Protein AF-A0A7X2NUL9-F1 (afdb_monomer_lite)

pLDDT: mean 83.43, std 12.47, range [43.94, 97.19]

Foldseek 3Di:
DDDPPPPDDDPVNVVVVVVVVVVVCVVCVVVVVVVVQLVLLVLLLVLVLVQVVVQVVCLVPPPCVQDDQFWRFDADPVRHTQKIWGAPGSPDPHTFKIKGWFRKHQHQDPPCSVVPVVPRPCSVQEPDDAPGPPDNGDTFIWIWMFGADSVGDTNHIYIYTDD

InterPro domains:
  IPR012902 Prokaryotic N-terminal methylation site [PF07963] (6-28)
  IPR012902 Prokaryotic N-terminal methylation site [TIGR02532] (7-27)
  IPR037682 TonB, C-terminal [PS52015] (114-163)
  IPR045584 Pilin-like [SSF54523] (9-110)

Organism: NCBI:txid2606630

Sequence (163 aa):
MRKEENKGFTLAELLIVVAIIGVLVAISIPIFSKQLEKARDATSVANLRSAYAEAMAEYLNPDLSLKKRKGLVIKDSNGNITMSVNFESETSSTITSIVVYNVDIESKKSNNWSGLGNNLPFYSTFKTFPQSHGDPGKSGKVKVTFTYDEDGNITETRLTDQS

Secondary structure (DSSP, 8-state):
-------PPPHHHHHHHHHHHHHHHHHHHHHHHHHHHHHHHHHHHHHHHHHHHHHHHHHHS--GGGEETTEEEEE-TTS-EEEEEEESSSS---EEEEEEEEEEE--S-TTGGGGGGGGSTTGGGEEE--S---STT--EEEEEEEEE-TTS-EEEEEEEE--

Structure (mmCIF, N/CA/C/O backbone):
data_AF-A0A7X2NUL9-F1
#
_entry.id   AF-A0A7X2NUL9-F1
#
loop_
_atom_site.group_PDB
_atom_site.id
_atom_site.type_symbol
_atom_site.label_atom_id
_atom_site.label_alt_id
_atom_site.label_comp_id
_atom_site.label_asym_id
_atom_site.label_entity_id
_atom_site.label_seq_id
_atom_site.pdbx_PDB_ins_code
_atom_site.Cartn_x
_atom_site.Cartn_y
_atom_site.Cartn_z
_atom_site.occupancy
_atom_site.B_iso_or_equiv
_atom_site.auth_seq_id
_atom_site.auth_comp_id
_atom_site.auth_asym_id
_atom_site.auth_atom_id
_atom_site.pdbx_PDB_model_num
ATOM 1 N N . MET A 1 1 ? -63.227 12.376 33.515 1.00 51.72 1 MET A N 1
ATOM 2 C CA . MET A 1 1 ? -61.910 13.024 33.330 1.00 51.72 1 MET A CA 1
ATOM 3 C C . MET A 1 1 ? -60.838 12.004 33.687 1.00 51.72 1 MET A C 1
ATOM 5 O O . MET A 1 1 ? -60.829 11.548 34.822 1.00 51.72 1 MET A O 1
ATOM 9 N N . ARG A 1 2 ? -60.024 11.547 32.725 1.00 58.84 2 ARG A N 1
ATOM 10 C CA . ARG A 1 2 ? -58.899 10.634 32.996 1.00 58.84 2 ARG A CA 1
ATOM 11 C C . ARG A 1 2 ? -57.704 11.484 33.425 1.00 58.84 2 ARG A C 1
ATOM 13 O O . ARG A 1 2 ? -57.346 12.418 32.719 1.00 58.84 2 ARG A O 1
ATOM 20 N N . LYS A 1 3 ? -57.159 11.211 34.610 1.00 59.69 3 LYS A N 1
ATOM 21 C CA . LYS A 1 3 ? -55.970 11.879 35.142 1.00 59.69 3 LYS A CA 1
ATOM 22 C C . LYS A 1 3 ? -54.760 11.216 34.492 1.00 59.69 3 LYS A C 1
ATOM 24 O O . LYS A 1 3 ? -54.463 10.065 34.794 1.00 59.69 3 LYS A O 1
ATOM 29 N N . GLU A 1 4 ? -54.134 11.901 33.547 1.00 64.12 4 GLU A N 1
ATOM 30 C CA . GLU A 1 4 ? -52.873 11.454 32.961 1.00 64.12 4 GLU A CA 1
ATOM 31 C C . GLU A 1 4 ? -51.769 11.678 33.997 1.00 64.12 4 GLU A C 1
ATOM 33 O O . GLU A 1 4 ? -51.410 12.809 34.327 1.00 64.12 4 GLU A O 1
ATOM 38 N N . GLU A 1 5 ? -51.291 10.589 34.598 1.00 65.94 5 GLU A N 1
ATOM 39 C CA . GLU A 1 5 ? -50.116 10.621 35.460 1.00 65.94 5 GLU A CA 1
ATOM 40 C C . GLU A 1 5 ? -48.877 10.786 34.582 1.00 65.94 5 GLU A C 1
ATOM 42 O O . GLU A 1 5 ? -48.301 9.814 34.094 1.00 65.94 5 GLU A O 1
ATOM 47 N N . ASN A 1 6 ? -48.470 12.036 34.373 1.00 64.38 6 ASN A N 1
ATOM 48 C CA . ASN A 1 6 ? -47.188 12.361 33.764 1.00 64.38 6 ASN A CA 1
ATOM 49 C C . ASN A 1 6 ? -46.062 11.918 34.711 1.00 64.38 6 ASN A C 1
ATOM 51 O O . ASN A 1 6 ? -45.595 12.688 35.551 1.00 64.38 6 ASN A O 1
ATOM 55 N N . LYS A 1 7 ? -45.652 10.648 34.606 1.00 74.56 7 LYS A N 1
ATOM 56 C CA . LYS A 1 7 ? -44.464 10.113 35.276 1.00 74.56 7 LYS A CA 1
ATOM 57 C C . LYS A 1 7 ? -43.232 10.786 34.669 1.00 74.56 7 LYS A C 1
ATOM 59 O O . LYS A 1 7 ? -42.825 10.464 33.557 1.00 74.56 7 LYS A O 1
ATOM 64 N N . GLY A 1 8 ? -42.692 11.773 35.379 1.00 76.88 8 GLY A N 1
ATOM 65 C CA . GLY A 1 8 ? -41.425 12.411 35.031 1.00 76.88 8 GLY A CA 1
ATOM 66 C C . GLY A 1 8 ? -40.247 11.454 35.216 1.00 76.88 8 GLY A C 1
ATOM 67 O O . GLY A 1 8 ? -40.299 10.547 36.044 1.00 76.88 8 GLY A O 1
ATOM 68 N N . PHE A 1 9 ? -39.188 11.675 34.441 1.00 82.19 9 PHE A N 1
ATOM 69 C CA . PHE A 1 9 ? -37.945 10.911 34.509 1.00 82.19 9 PHE A CA 1
ATOM 70 C C . PHE A 1 9 ? -37.239 11.147 35.851 1.00 82.19 9 PHE A C 1
ATOM 72 O O . PHE A 1 9 ? -37.051 12.297 36.258 1.00 82.19 9 PHE A O 1
ATOM 79 N N . THR A 1 10 ? -36.846 10.086 36.555 1.00 90.44 10 THR A N 1
ATOM 80 C CA . THR A 1 10 ? -36.108 10.222 37.815 1.00 90.44 10 THR A CA 1
ATOM 81 C C . THR A 1 10 ? -34.613 10.422 37.550 1.00 90.44 10 THR A C 1
ATOM 83 O O . THR A 1 10 ? -34.036 9.878 36.608 1.00 90.44 10 THR A O 1
ATOM 86 N N . LEU A 1 11 ? -33.935 11.182 38.415 1.00 89.56 11 LEU A N 1
ATOM 87 C CA . LEU A 1 11 ? -32.476 11.343 38.334 1.00 89.56 11 LEU A CA 1
ATOM 88 C C . LEU A 1 11 ? -31.741 10.003 38.499 1.00 89.56 11 LEU A C 1
ATOM 90 O O . LEU A 1 11 ? -30.702 9.793 37.880 1.00 89.56 11 LEU A O 1
ATOM 94 N N . ALA A 1 12 ? -32.293 9.085 39.297 1.00 91.50 12 ALA A N 1
ATOM 95 C CA . ALA A 1 12 ? -31.732 7.752 39.493 1.00 91.50 12 ALA A CA 1
ATOM 96 C C . ALA A 1 12 ? -31.775 6.910 38.204 1.00 91.50 12 ALA A C 1
ATOM 98 O O . ALA A 1 12 ? -30.790 6.246 37.881 1.00 91.50 12 ALA A O 1
ATOM 99 N N . GLU A 1 13 ? -32.872 6.987 37.441 1.00 90.38 13 GLU A N 1
ATOM 100 C CA . GLU A 1 13 ? -32.986 6.346 36.124 1.00 90.38 13 GLU A CA 1
ATOM 101 C C . GLU A 1 13 ? -31.971 6.918 35.129 1.00 90.38 13 GLU A C 1
ATOM 103 O O . GLU A 1 13 ? -31.363 6.160 34.376 1.00 90.38 13 GLU A O 1
ATOM 108 N N . LEU A 1 14 ? -31.704 8.229 35.157 1.00 91.31 14 LEU A N 1
ATOM 109 C CA . LEU A 1 14 ? -30.663 8.808 34.302 1.00 91.31 14 LEU A CA 1
ATOM 110 C C . LEU A 1 14 ? -29.267 8.291 34.666 1.00 91.31 14 LEU A C 1
ATOM 112 O O . LEU A 1 14 ? -28.474 7.945 33.790 1.00 91.31 14 LEU A O 1
ATOM 116 N N . LEU A 1 15 ? -28.960 8.252 35.963 1.00 93.75 15 LEU A N 1
ATOM 117 C CA . LEU A 1 15 ? -27.629 7.912 36.458 1.00 93.75 15 LEU A CA 1
ATOM 118 C C . LEU A 1 15 ? -27.238 6.473 36.125 1.00 93.75 15 LEU A C 1
ATOM 120 O O . LEU A 1 15 ? -26.112 6.237 35.686 1.00 93.75 15 LEU A O 1
ATOM 124 N N . ILE A 1 16 ? -28.161 5.519 36.277 1.00 94.25 16 ILE A N 1
ATOM 125 C CA . ILE A 1 16 ? -27.877 4.121 35.934 1.00 94.25 16 ILE A CA 1
ATOM 126 C C . ILE A 1 16 ? -27.651 3.942 34.427 1.00 94.25 16 ILE A C 1
ATOM 128 O O . ILE A 1 16 ? -26.764 3.190 34.025 1.00 94.25 16 ILE A O 1
ATOM 132 N N . VAL A 1 17 ? -28.379 4.684 33.587 1.00 95.12 17 VAL A N 1
ATOM 133 C CA . VAL A 1 17 ? -28.213 4.637 32.127 1.00 95.12 17 VAL A CA 1
ATOM 134 C C . VAL A 1 17 ? -26.832 5.149 31.720 1.00 95.12 17 VAL A C 1
ATOM 136 O O . VAL A 1 17 ? -26.124 4.473 30.974 1.00 95.12 17 VAL A O 1
ATOM 139 N N . VAL A 1 18 ? -26.405 6.301 32.247 1.00 95.69 18 VAL A N 1
ATOM 140 C CA . VAL A 1 18 ? -25.074 6.855 31.947 1.00 95.69 18 VAL A CA 1
ATOM 141 C C . VAL A 1 18 ? -23.964 5.940 32.470 1.00 95.69 18 VAL A C 1
ATOM 143 O O . VAL A 1 18 ? -22.960 5.755 31.782 1.00 95.69 18 VAL A O 1
ATOM 146 N N . ALA A 1 19 ? -24.153 5.307 33.633 1.00 95.94 19 ALA A N 1
ATOM 147 C CA . ALA A 1 19 ? -23.200 4.337 34.171 1.00 95.94 19 ALA A CA 1
ATOM 148 C C . ALA A 1 19 ? -23.021 3.122 33.241 1.00 95.94 19 ALA A C 1
ATOM 150 O O . ALA A 1 19 ? -21.889 2.744 32.937 1.00 95.94 19 ALA A O 1
ATOM 151 N N . ILE A 1 20 ? -24.116 2.546 32.731 1.00 96.94 20 ILE A N 1
ATOM 152 C CA . ILE A 1 20 ? -24.061 1.411 31.795 1.00 96.94 20 ILE A CA 1
ATOM 153 C C . ILE A 1 20 ? -23.411 1.828 30.467 1.00 96.94 20 ILE A C 1
ATOM 155 O O . ILE A 1 20 ? -22.523 1.127 29.976 1.00 96.94 20 ILE A O 1
ATOM 159 N N . ILE A 1 21 ? -23.787 2.985 29.906 1.00 96.88 21 ILE A N 1
ATOM 160 C CA . ILE A 1 21 ? -23.171 3.517 28.677 1.00 96.88 21 ILE A CA 1
ATOM 161 C C . ILE A 1 21 ? -21.664 3.727 28.881 1.00 96.88 21 ILE A C 1
ATOM 163 O O . ILE A 1 21 ? -20.881 3.369 28.004 1.00 96.88 21 ILE A O 1
ATOM 167 N N . GLY A 1 22 ? -21.242 4.232 30.044 1.00 97.12 22 GLY A N 1
ATOM 168 C CA . GLY A 1 22 ? -19.829 4.413 30.380 1.00 97.12 22 GLY A CA 1
ATOM 169 C C . GLY A 1 22 ? -19.023 3.113 30.300 1.00 97.12 22 GLY A C 1
ATOM 170 O O . GLY A 1 22 ? -17.957 3.088 29.683 1.00 97.12 22 GLY A O 1
ATOM 171 N N . VAL A 1 23 ? -19.557 2.013 30.843 1.00 96.81 23 VAL A N 1
ATOM 172 C CA . VAL A 1 23 ? -18.911 0.688 30.775 1.00 96.81 23 VAL A CA 1
ATOM 173 C C . VAL A 1 23 ? -18.833 0.179 29.332 1.00 96.81 23 VAL A C 1
ATOM 175 O O . VAL A 1 23 ? -17.780 -0.297 28.901 1.00 96.81 23 VAL A O 1
ATOM 178 N N . LEU A 1 24 ? -19.916 0.315 28.558 1.00 97.19 24 LEU A N 1
ATOM 179 C CA . LEU A 1 24 ? -19.943 -0.109 27.154 1.00 97.19 24 LEU A CA 1
ATOM 180 C C . LEU A 1 24 ? -18.927 0.667 26.307 1.00 97.19 24 LEU A C 1
ATOM 182 O O . LEU A 1 24 ? -18.186 0.069 25.522 1.00 97.19 24 LEU A O 1
ATOM 186 N N . VAL A 1 25 ? -18.858 1.987 26.482 1.00 96.75 25 VAL A N 1
ATOM 187 C CA . VAL A 1 25 ? -17.936 2.866 25.751 1.00 96.75 25 VAL A CA 1
ATOM 188 C C . VAL A 1 25 ? -16.480 2.540 26.087 1.00 96.75 25 VAL A C 1
ATOM 190 O O . VAL A 1 25 ? -15.655 2.464 25.173 1.00 96.75 25 VAL A O 1
ATOM 193 N N . ALA A 1 26 ? -16.169 2.270 27.360 1.00 96.31 26 ALA A N 1
ATOM 194 C CA . ALA A 1 26 ? -14.814 1.940 27.804 1.00 96.31 26 ALA A CA 1
ATOM 195 C C . ALA A 1 26 ? -14.225 0.717 27.075 1.00 96.31 26 ALA A C 1
ATOM 197 O O . ALA A 1 26 ? -13.047 0.718 26.716 1.00 96.31 26 ALA A O 1
ATOM 198 N N . ILE A 1 27 ? -15.043 -0.305 26.804 1.00 95.94 27 ILE A N 1
ATOM 199 C CA . ILE A 1 27 ? -14.628 -1.501 26.052 1.00 95.94 27 ILE A CA 1
ATOM 200 C C . ILE A 1 27 ? -14.682 -1.250 24.536 1.00 95.94 27 ILE A C 1
ATOM 202 O O . ILE A 1 27 ? -13.814 -1.709 23.790 1.00 95.94 27 ILE A O 1
ATOM 206 N N . SER A 1 28 ? -15.684 -0.505 24.066 1.00 95.81 28 SER A N 1
ATOM 207 C CA . SER A 1 28 ? -15.947 -0.326 22.633 1.00 95.81 28 SER A CA 1
ATOM 208 C C . SER A 1 28 ? -14.892 0.527 21.926 1.00 95.81 28 SER A C 1
ATOM 210 O O . SER A 1 28 ? -14.458 0.165 20.832 1.00 95.81 28 SER A O 1
ATOM 212 N N . ILE A 1 29 ? -14.431 1.624 22.539 1.00 94.25 29 ILE A N 1
ATOM 213 C CA . ILE A 1 29 ? -13.454 2.546 21.928 1.00 94.25 29 ILE A CA 1
ATOM 214 C C . ILE A 1 29 ? -12.164 1.839 21.467 1.00 94.25 29 ILE A C 1
ATOM 216 O O . ILE A 1 29 ? -11.799 1.996 20.295 1.00 94.25 29 ILE A O 1
ATOM 220 N N . PRO A 1 30 ? -11.449 1.064 22.310 1.00 91.56 30 PRO A N 1
ATOM 221 C CA . PRO A 1 30 ? -10.197 0.438 21.888 1.00 91.56 30 PRO A CA 1
ATOM 222 C C . PRO A 1 30 ? -10.409 -0.642 20.822 1.00 91.56 30 PRO A C 1
ATOM 224 O O . PRO A 1 30 ? -9.578 -0.778 19.921 1.00 91.56 30 PRO A O 1
ATOM 227 N N . ILE A 1 31 ? -11.513 -1.394 20.890 1.00 94.00 31 ILE A N 1
ATOM 228 C CA . ILE A 1 31 ? -11.843 -2.427 19.898 1.00 94.00 31 ILE A CA 1
ATOM 229 C C . ILE A 1 31 ? -12.135 -1.777 18.547 1.00 94.00 31 ILE A C 1
ATOM 231 O O . ILE A 1 31 ? -11.518 -2.140 17.544 1.00 94.00 31 ILE A O 1
ATOM 235 N N . PHE A 1 32 ? -13.030 -0.791 18.525 1.00 92.31 32 PHE A N 1
ATOM 236 C CA . PHE A 1 32 ? -13.401 -0.077 17.309 1.00 92.31 32 PHE A CA 1
ATOM 237 C C . PHE A 1 32 ? -12.193 0.616 16.674 1.00 92.31 32 PHE A C 1
ATOM 239 O O . PHE A 1 32 ? -11.972 0.495 15.472 1.00 92.31 32 PHE A O 1
ATOM 246 N N . SER A 1 33 ? -11.342 1.252 17.484 1.00 88.31 33 SER A N 1
ATOM 247 C CA . SER A 1 33 ? -10.127 1.916 16.998 1.00 88.31 33 SER A CA 1
ATOM 248 C C . SER A 1 33 ? -9.168 0.951 16.291 1.00 88.31 33 SER A C 1
ATOM 250 O O . SER A 1 33 ? -8.604 1.300 15.255 1.00 88.31 33 SER A O 1
ATOM 252 N N . LYS A 1 34 ? -9.000 -0.276 16.808 1.00 87.31 34 LYS A N 1
ATOM 253 C CA . LYS A 1 34 ? -8.176 -1.316 16.165 1.00 87.31 34 LYS A CA 1
ATOM 254 C C . LYS A 1 34 ? -8.799 -1.830 14.866 1.00 87.31 34 LYS A C 1
ATOM 256 O O . LYS A 1 34 ? -8.076 -2.064 13.903 1.00 87.31 34 LYS A O 1
ATOM 261 N N . GLN A 1 35 ? -10.119 -2.016 14.833 1.00 90.19 35 GLN A N 1
ATOM 262 C CA . GLN A 1 35 ? -10.812 -2.474 13.625 1.00 90.19 35 GLN A CA 1
ATOM 263 C C . GLN A 1 35 ? -10.783 -1.423 12.516 1.00 90.19 35 GLN A C 1
ATOM 265 O O . GLN A 1 35 ? -10.510 -1.762 11.368 1.00 90.19 35 GLN A O 1
ATOM 270 N N . LEU A 1 36 ? -10.988 -0.153 12.868 1.00 88.31 36 LEU A N 1
ATOM 271 C CA . LEU A 1 36 ? -10.882 0.962 11.934 1.00 88.31 36 LEU A CA 1
ATOM 272 C C . LEU A 1 36 ? -9.481 1.042 11.318 1.00 88.31 36 LEU A C 1
ATOM 274 O O . LEU A 1 36 ? -9.346 1.271 10.121 1.00 88.31 36 LEU A O 1
ATOM 278 N N . GLU A 1 37 ? -8.439 0.821 12.120 1.00 85.50 37 GLU A N 1
ATOM 279 C CA . GLU A 1 37 ? -7.067 0.782 11.614 1.00 85.50 37 GLU A CA 1
ATOM 280 C C . GLU A 1 37 ? -6.842 -0.372 10.635 1.00 85.50 37 GLU A C 1
ATOM 282 O O . GLU A 1 37 ? -6.335 -0.168 9.536 1.00 85.50 37 GLU A O 1
ATOM 287 N N . LYS A 1 38 ? -7.305 -1.575 10.982 1.00 87.19 38 LYS A N 1
ATOM 288 C CA . LYS A 1 38 ? -7.206 -2.738 10.094 1.00 87.19 38 LYS A CA 1
ATOM 289 C C . LYS A 1 38 ? -7.973 -2.539 8.779 1.00 87.19 38 LYS A C 1
ATOM 291 O O . LYS A 1 38 ? -7.548 -3.051 7.747 1.00 87.19 38 LYS A O 1
ATOM 296 N N . ALA A 1 39 ? -9.088 -1.809 8.802 1.00 89.25 39 ALA A N 1
ATOM 297 C CA . ALA A 1 39 ? -9.835 -1.462 7.596 1.00 89.25 39 ALA A CA 1
ATOM 298 C C . ALA A 1 39 ? -9.033 -0.520 6.679 1.00 89.25 39 ALA A C 1
ATOM 300 O O . ALA A 1 39 ? -8.939 -0.780 5.483 1.00 89.25 39 ALA A O 1
ATOM 301 N N . ARG A 1 40 ? -8.383 0.511 7.238 1.00 87.19 40 ARG A N 1
ATOM 302 C CA . ARG A 1 40 ? -7.475 1.406 6.490 1.00 87.19 40 ARG A CA 1
ATOM 303 C C . ARG A 1 40 ? -6.279 0.666 5.898 1.00 87.19 40 ARG A C 1
ATOM 305 O O . ARG A 1 40 ? -5.885 0.910 4.755 1.00 87.19 40 ARG A O 1
ATOM 312 N N . ASP A 1 41 ? -5.724 -0.275 6.656 1.00 86.75 41 ASP A N 1
ATOM 313 C CA . ASP A 1 41 ? -4.656 -1.156 6.184 1.00 86.75 41 ASP A CA 1
ATOM 314 C C . ASP A 1 41 ? -5.114 -2.012 5.000 1.00 86.75 41 ASP A C 1
ATOM 316 O O . ASP A 1 41 ? -4.395 -2.134 4.008 1.00 86.75 41 ASP A O 1
ATOM 320 N N . ALA A 1 42 ? -6.329 -2.565 5.066 1.00 89.44 42 ALA A N 1
ATOM 321 C CA . ALA A 1 42 ? -6.905 -3.348 3.978 1.00 89.44 42 ALA A CA 1
ATOM 322 C C . ALA A 1 42 ? -7.093 -2.514 2.702 1.00 89.44 42 ALA A C 1
ATOM 324 O O . ALA A 1 42 ? -6.736 -2.991 1.624 1.00 89.44 42 ALA A O 1
ATOM 325 N N . THR A 1 43 ? -7.577 -1.273 2.823 1.00 89.88 43 THR A N 1
ATOM 326 C CA . THR A 1 43 ? -7.679 -0.327 1.698 1.00 89.88 43 THR A CA 1
ATOM 327 C C . THR A 1 43 ? -6.309 -0.042 1.090 1.00 89.88 43 THR A C 1
ATOM 329 O O . THR A 1 43 ? -6.134 -0.162 -0.118 1.00 89.88 43 THR A O 1
ATOM 332 N N . SER A 1 44 ? -5.306 0.244 1.924 1.00 87.88 44 SER A N 1
ATOM 333 C CA . SER A 1 44 ? -3.938 0.520 1.462 1.00 87.88 44 SER A CA 1
ATOM 334 C C . SER A 1 44 ? -3.349 -0.669 0.692 1.00 87.88 44 SER A C 1
ATOM 336 O O . SER A 1 44 ? -2.790 -0.506 -0.389 1.00 87.88 44 SER A O 1
ATOM 338 N N . VAL A 1 45 ? -3.521 -1.890 1.208 1.00 89.25 45 VAL A N 1
ATOM 339 C CA . VAL A 1 45 ? -3.073 -3.120 0.535 1.00 89.25 45 VAL A CA 1
ATOM 340 C C . VAL A 1 45 ? -3.842 -3.358 -0.768 1.00 89.25 45 VAL A C 1
ATOM 342 O O . VAL A 1 45 ? -3.245 -3.795 -1.749 1.00 89.25 45 VAL A O 1
ATOM 345 N N . ALA A 1 46 ? -5.144 -3.067 -0.815 1.00 92.06 46 ALA A N 1
ATOM 346 C CA . ALA A 1 46 ? -5.928 -3.158 -2.046 1.00 92.06 46 ALA A CA 1
ATOM 347 C C . ALA A 1 46 ? -5.422 -2.173 -3.111 1.00 92.06 46 ALA A C 1
ATOM 349 O O . ALA A 1 46 ? -5.180 -2.585 -4.242 1.00 92.06 46 ALA A O 1
ATOM 350 N N . ASN A 1 47 ? -5.158 -0.920 -2.733 1.00 91.62 47 ASN A N 1
ATOM 351 C CA . ASN A 1 47 ? -4.607 0.097 -3.630 1.00 91.62 47 ASN A CA 1
ATOM 352 C C . ASN A 1 47 ? -3.227 -0.308 -4.171 1.00 91.62 47 ASN A C 1
ATOM 354 O O . ASN A 1 47 ? -2.966 -0.173 -5.364 1.00 91.62 47 ASN A O 1
ATOM 358 N N . LEU A 1 48 ? -2.370 -0.888 -3.326 1.00 90.44 48 LEU A N 1
ATOM 359 C CA . LEU A 1 48 ? -1.075 -1.433 -3.744 1.00 90.44 48 LEU A CA 1
ATOM 360 C C . LEU A 1 48 ? -1.211 -2.608 -4.726 1.00 90.44 48 LEU A C 1
ATOM 362 O O . LEU A 1 48 ? -0.424 -2.707 -5.667 1.00 90.44 48 LEU A O 1
ATOM 366 N N . ARG A 1 49 ? -2.207 -3.488 -4.549 1.00 93.25 49 ARG A N 1
ATOM 367 C CA . ARG A 1 49 ? -2.499 -4.544 -5.537 1.00 93.25 49 ARG A CA 1
ATOM 368 C C . ARG A 1 49 ? -2.961 -3.967 -6.866 1.00 93.25 49 ARG A C 1
ATOM 370 O O . ARG A 1 49 ? -2.520 -4.457 -7.900 1.00 93.25 49 ARG A O 1
ATOM 377 N N . SER A 1 50 ? -3.820 -2.951 -6.837 1.00 94.38 50 SER A N 1
ATOM 378 C CA . SER A 1 50 ? -4.283 -2.274 -8.050 1.00 94.38 50 SER A CA 1
ATOM 379 C C . SER A 1 50 ? -3.118 -1.630 -8.799 1.00 94.38 50 SER A C 1
ATOM 381 O O . SER A 1 50 ? -2.982 -1.856 -9.995 1.00 94.38 50 SER A O 1
ATOM 383 N N . ALA A 1 51 ? -2.223 -0.932 -8.090 1.00 93.00 51 ALA A N 1
ATOM 384 C CA . ALA A 1 51 ? -1.018 -0.349 -8.680 1.00 93.00 51 ALA A CA 1
ATOM 385 C C . ALA A 1 51 ? -0.107 -1.412 -9.317 1.00 93.00 51 ALA A C 1
ATOM 387 O O . ALA A 1 51 ? 0.421 -1.219 -10.406 1.00 93.00 51 ALA A O 1
ATOM 388 N N . TYR A 1 52 ? 0.055 -2.566 -8.669 1.00 93.88 52 TYR A N 1
ATOM 389 C CA . TYR A 1 52 ? 0.802 -3.678 -9.256 1.00 93.88 52 TYR A CA 1
ATOM 390 C C . TYR A 1 52 ? 0.138 -4.244 -10.515 1.00 93.88 52 TYR A C 1
ATOM 392 O O . TYR A 1 52 ? 0.824 -4.495 -11.502 1.00 93.88 52 TYR A O 1
ATOM 400 N N . ALA A 1 53 ? -1.184 -4.427 -10.506 1.00 93.81 53 ALA A N 1
ATOM 401 C CA . ALA A 1 53 ? -1.911 -4.908 -11.677 1.00 93.81 53 ALA A CA 1
ATOM 402 C C . ALA A 1 53 ? -1.792 -3.934 -12.859 1.00 93.81 53 ALA A C 1
ATOM 404 O O . ALA A 1 53 ? -1.594 -4.369 -13.991 1.00 93.81 53 ALA A O 1
ATOM 405 N N . GLU A 1 54 ? -1.858 -2.630 -12.584 1.00 91.81 54 GLU A N 1
ATOM 406 C CA . GLU A 1 54 ? -1.653 -1.572 -13.572 1.00 91.81 54 GLU A CA 1
ATOM 407 C C . GLU A 1 54 ? -0.231 -1.618 -14.152 1.00 91.81 54 GLU A C 1
ATOM 409 O O . GLU A 1 54 ? -0.063 -1.672 -15.369 1.00 91.81 54 GLU A O 1
ATOM 414 N N . ALA A 1 55 ? 0.790 -1.702 -13.293 1.00 92.56 55 ALA A N 1
ATOM 415 C CA . ALA A 1 55 ? 2.177 -1.808 -13.734 1.00 92.56 55 ALA A CA 1
ATOM 416 C C . ALA A 1 55 ? 2.435 -3.076 -14.564 1.00 92.56 55 ALA A C 1
ATOM 418 O O . ALA A 1 55 ? 3.148 -3.022 -15.561 1.00 92.56 55 ALA A O 1
ATOM 419 N N . MET A 1 56 ? 1.847 -4.211 -14.182 1.00 91.75 56 MET A N 1
ATOM 420 C CA . MET A 1 56 ? 2.003 -5.470 -14.912 1.00 91.75 56 MET A CA 1
ATOM 421 C C . MET A 1 56 ? 1.313 -5.428 -16.280 1.00 91.75 56 MET A C 1
ATOM 423 O O . MET A 1 56 ? 1.858 -5.928 -17.262 1.00 91.75 56 MET A O 1
ATOM 427 N N . ALA A 1 57 ? 0.122 -4.829 -16.363 1.00 91.69 57 ALA A N 1
ATOM 428 C CA . ALA A 1 57 ? -0.581 -4.663 -17.630 1.00 91.69 57 ALA A CA 1
ATOM 429 C C . ALA A 1 57 ? 0.246 -3.828 -18.618 1.00 91.69 57 ALA A C 1
ATOM 431 O O . ALA A 1 57 ? 0.379 -4.214 -19.781 1.00 91.69 57 ALA A O 1
ATOM 432 N N . GLU A 1 58 ? 0.854 -2.746 -18.129 1.00 90.44 58 GLU A N 1
ATOM 433 C CA . GLU A 1 58 ? 1.721 -1.887 -18.933 1.00 90.44 58 GLU A CA 1
ATOM 434 C C . GLU A 1 58 ? 3.038 -2.576 -19.310 1.00 90.44 58 GLU A C 1
ATOM 436 O O . GLU A 1 58 ? 3.505 -2.439 -20.436 1.00 90.44 58 GLU A O 1
ATOM 441 N N . TYR A 1 59 ? 3.625 -3.365 -18.403 1.00 89.81 59 TYR A N 1
ATOM 442 C CA . TYR A 1 59 ? 4.830 -4.141 -18.703 1.00 89.81 59 TYR A CA 1
ATOM 443 C C . TYR A 1 59 ? 4.612 -5.096 -19.886 1.00 89.81 59 TYR A C 1
ATOM 445 O O . TYR A 1 59 ? 5.474 -5.230 -20.753 1.00 89.81 59 TYR A O 1
ATOM 453 N N . LEU A 1 60 ? 3.447 -5.749 -19.932 1.00 90.69 60 LEU A N 1
ATOM 454 C CA . LEU A 1 60 ? 3.102 -6.710 -20.978 1.00 90.69 60 LEU A CA 1
ATOM 455 C C . LEU A 1 60 ? 2.739 -6.043 -22.310 1.00 90.69 60 LEU A C 1
ATOM 457 O O . LEU A 1 60 ? 3.012 -6.616 -23.362 1.00 90.69 60 LEU A O 1
ATOM 461 N N . ASN A 1 61 ? 2.108 -4.868 -22.275 1.00 89.56 61 ASN A N 1
ATOM 462 C CA . ASN A 1 61 ? 1.631 -4.171 -23.470 1.00 89.56 61 ASN A CA 1
ATOM 463 C C . ASN A 1 61 ? 1.950 -2.669 -23.408 1.00 89.56 61 ASN A C 1
ATOM 465 O O . ASN A 1 61 ? 1.024 -1.866 -23.284 1.00 89.56 61 ASN A O 1
ATOM 469 N N . PRO A 1 62 ? 3.231 -2.270 -23.510 1.00 85.94 62 PRO A N 1
ATOM 470 C CA . PRO A 1 62 ? 3.592 -0.868 -23.395 1.00 85.94 62 PRO A CA 1
ATOM 471 C C . PRO A 1 62 ? 3.090 -0.067 -24.599 1.00 85.94 62 PRO A C 1
ATOM 473 O O . PRO A 1 62 ? 3.355 -0.429 -25.752 1.00 85.94 62 PRO A O 1
ATOM 476 N N . ASP A 1 63 ? 2.430 1.068 -24.356 1.00 84.81 63 ASP A N 1
ATOM 477 C CA . ASP A 1 63 ? 2.054 1.980 -25.441 1.00 84.81 63 ASP A CA 1
ATOM 478 C C . ASP A 1 63 ? 3.268 2.800 -25.905 1.00 84.81 63 ASP A C 1
ATOM 480 O O . ASP A 1 63 ? 3.556 3.909 -25.442 1.00 84.81 63 ASP A O 1
ATOM 484 N N . LEU A 1 64 ? 4.002 2.252 -26.873 1.00 83.25 64 LEU A N 1
ATOM 485 C CA . LEU A 1 64 ? 5.202 2.886 -27.419 1.00 83.25 64 LEU A CA 1
ATOM 486 C C . LEU A 1 64 ? 4.921 4.216 -28.138 1.00 83.25 64 LEU A C 1
ATOM 488 O O . LEU A 1 64 ? 5.859 4.991 -28.332 1.00 83.25 64 LEU A O 1
ATOM 492 N N . SER A 1 65 ? 3.669 4.523 -28.503 1.00 81.50 65 SER A N 1
ATOM 493 C CA . SER A 1 65 ? 3.318 5.812 -29.122 1.00 81.50 65 SER A CA 1
ATOM 494 C C . SER A 1 65 ? 3.510 6.990 -28.161 1.00 81.50 65 SER A C 1
ATOM 496 O O . SER A 1 65 ? 3.788 8.118 -28.572 1.00 81.50 65 SER A O 1
ATOM 498 N N . LEU A 1 66 ? 3.435 6.705 -26.863 1.00 80.75 66 LEU A N 1
ATOM 499 C CA . LEU A 1 66 ? 3.603 7.658 -25.780 1.00 80.75 66 LEU A CA 1
ATOM 500 C C . LEU A 1 66 ? 5.062 7.697 -25.256 1.00 80.75 66 LEU A C 1
ATOM 502 O O . LEU A 1 66 ? 5.381 8.480 -24.351 1.00 80.75 66 LEU A O 1
ATOM 506 N N . LYS A 1 67 ? 5.980 6.901 -25.836 1.00 80.81 67 LYS A N 1
ATOM 507 C CA . LYS A 1 67 ? 7.414 6.885 -25.492 1.00 80.81 67 LYS A CA 1
ATOM 508 C C . LYS A 1 67 ? 8.092 8.188 -25.936 1.00 80.81 67 LYS A C 1
ATOM 510 O O . LYS A 1 67 ? 8.185 8.508 -27.118 1.00 80.81 67 LYS A O 1
ATOM 515 N N . LYS A 1 68 ? 8.637 8.935 -24.976 1.00 75.88 68 LYS A N 1
ATOM 516 C CA . LYS A 1 68 ? 9.555 10.067 -25.193 1.00 75.88 68 LYS A CA 1
ATOM 517 C C . LYS A 1 68 ? 11.001 9.616 -24.983 1.00 75.88 68 LYS A C 1
ATOM 519 O O . LYS A 1 68 ? 11.238 8.505 -24.521 1.00 75.88 68 LYS A O 1
ATOM 524 N N . ARG A 1 69 ? 11.969 10.496 -25.286 1.00 67.75 69 ARG A N 1
ATOM 525 C CA . ARG A 1 69 ? 13.423 10.215 -25.376 1.00 67.75 69 ARG A CA 1
ATOM 526 C C . ARG A 1 69 ? 14.008 9.307 -24.277 1.00 67.75 69 ARG A C 1
ATOM 528 O O . ARG A 1 69 ? 14.962 8.613 -24.562 1.00 67.75 69 ARG A O 1
ATOM 535 N N . LYS A 1 70 ? 13.430 9.213 -23.073 1.00 64.62 70 LYS A N 1
ATOM 536 C CA . LYS A 1 70 ? 13.874 8.262 -22.031 1.00 64.62 70 LYS A CA 1
ATOM 537 C C . LYS A 1 70 ? 12.776 7.506 -21.273 1.00 64.62 70 LYS A C 1
ATOM 539 O O . LYS A 1 70 ? 13.066 6.884 -20.258 1.00 64.62 70 LYS A O 1
ATOM 544 N N . GLY A 1 71 ? 11.529 7.545 -21.728 1.00 81.69 71 GLY A N 1
ATOM 545 C CA . GLY A 1 71 ? 10.444 6.926 -20.974 1.00 81.69 71 GLY A CA 1
ATOM 546 C C . GLY A 1 71 ? 9.072 7.186 -21.558 1.00 81.69 71 GLY A C 1
ATOM 547 O O . GLY A 1 71 ? 8.871 8.124 -22.329 1.00 81.69 71 GLY A O 1
ATOM 548 N N . LEU A 1 72 ? 8.132 6.346 -21.168 1.00 88.50 72 LEU A N 1
ATOM 549 C CA . LEU A 1 72 ? 6.719 6.472 -21.470 1.00 88.50 72 LEU A CA 1
ATOM 550 C C . LEU A 1 72 ? 6.029 7.094 -20.253 1.00 88.50 72 LEU A C 1
ATOM 552 O O . LEU A 1 72 ? 6.264 6.671 -19.128 1.00 88.50 72 LEU A O 1
ATOM 556 N N . VAL A 1 73 ? 5.228 8.136 -20.470 1.00 89.31 73 VAL A N 1
ATOM 557 C CA . VAL A 1 73 ? 4.475 8.818 -19.411 1.00 89.31 73 VAL A CA 1
ATOM 558 C C . VAL A 1 73 ? 2.996 8.746 -19.745 1.00 89.31 73 VAL A C 1
ATOM 560 O O . VAL A 1 73 ? 2.569 9.289 -20.764 1.00 89.31 73 VAL A O 1
ATOM 563 N N . ILE A 1 74 ? 2.229 8.131 -18.854 1.00 89.62 74 ILE A N 1
ATOM 564 C CA . ILE A 1 74 ? 0.779 8.003 -18.965 1.00 89.62 74 ILE A CA 1
ATOM 565 C C . ILE A 1 74 ? 0.148 9.036 -18.039 1.00 89.62 74 ILE A C 1
ATOM 567 O O . ILE A 1 74 ? 0.622 9.278 -16.922 1.00 89.62 74 ILE A O 1
ATOM 571 N N . LYS A 1 75 ? -0.883 9.704 -18.553 1.00 90.12 75 LYS A N 1
ATOM 572 C CA . LYS A 1 75 ? -1.563 10.800 -17.874 1.00 90.12 75 LYS A CA 1
ATOM 573 C C . LYS A 1 75 ? -3.064 10.573 -17.838 1.00 90.12 75 LYS A C 1
ATOM 575 O O . LYS A 1 75 ? -3.621 9.996 -18.767 1.00 90.12 75 LYS A O 1
ATOM 580 N N . ASP A 1 76 ? -3.701 11.085 -16.794 1.00 87.88 76 ASP A N 1
ATOM 581 C CA . ASP A 1 76 ? -5.156 11.167 -16.723 1.00 87.88 76 ASP A CA 1
ATOM 582 C C . ASP A 1 76 ? -5.710 12.280 -17.637 1.00 87.88 76 ASP A C 1
ATOM 584 O O . ASP A 1 76 ? -4.971 13.083 -18.220 1.00 87.88 76 ASP A O 1
ATOM 588 N N . SER A 1 77 ? -7.039 12.365 -17.726 1.00 88.06 77 SER A N 1
ATOM 589 C CA . SER A 1 77 ? -7.750 13.405 -18.484 1.00 88.06 77 SER A CA 1
ATOM 590 C C . SER A 1 77 ? -7.465 14.834 -18.005 1.00 88.06 77 SER A C 1
ATOM 592 O O . SER A 1 77 ? -7.718 15.785 -18.740 1.00 88.06 77 SER A O 1
ATOM 594 N N . ASN A 1 78 ? -6.935 14.996 -16.790 1.00 88.44 78 ASN A N 1
ATOM 595 C CA . ASN A 1 78 ? -6.575 16.284 -16.200 1.00 88.44 78 ASN A CA 1
ATOM 596 C C . ASN A 1 78 ? -5.095 16.638 -16.447 1.00 88.44 78 ASN A C 1
ATOM 598 O O . ASN A 1 78 ? -4.637 17.707 -16.045 1.00 88.44 78 ASN A O 1
ATOM 602 N N . GLY A 1 79 ? -4.337 15.759 -17.112 1.00 85.38 79 GLY A N 1
ATOM 603 C CA . GLY A 1 79 ? -2.922 15.936 -17.421 1.00 85.38 79 GLY A CA 1
ATOM 604 C C . GLY A 1 79 ? -1.960 15.555 -16.290 1.00 85.38 79 GLY A C 1
ATOM 605 O O . GLY A 1 79 ? -0.745 15.754 -16.456 1.00 85.38 79 GLY A O 1
ATOM 606 N N . ASN A 1 80 ? -2.464 14.995 -15.183 1.00 87.56 80 ASN A N 1
ATOM 607 C CA . ASN A 1 80 ? -1.650 14.478 -14.086 1.00 87.56 80 ASN A CA 1
ATOM 608 C C . ASN A 1 80 ? -0.980 13.177 -14.511 1.00 87.56 80 ASN A C 1
ATOM 610 O O . ASN A 1 80 ? -1.583 12.355 -15.193 1.00 87.56 80 ASN A O 1
ATOM 614 N N . ILE A 1 81 ? 0.263 12.970 -14.084 1.00 88.44 81 ILE A N 1
ATOM 615 C CA . ILE A 1 81 ? 0.981 11.722 -14.354 1.00 88.44 81 ILE A CA 1
ATOM 616 C C . ILE A 1 81 ? 0.379 10.624 -13.477 1.00 88.44 81 ILE A C 1
ATOM 618 O O . ILE A 1 81 ? 0.347 10.770 -12.255 1.00 88.44 81 ILE A O 1
ATOM 622 N N . THR A 1 82 ? -0.076 9.540 -14.100 1.00 90.56 82 THR A N 1
ATOM 623 C CA . THR A 1 82 ? -0.557 8.329 -13.417 1.00 90.56 82 THR A CA 1
ATOM 624 C C . THR A 1 82 ? 0.493 7.231 -13.450 1.00 90.56 82 THR A C 1
ATOM 626 O O . THR A 1 82 ? 0.653 6.511 -12.470 1.00 90.56 82 THR A O 1
ATOM 629 N N . MET A 1 83 ? 1.290 7.163 -14.521 1.00 93.19 83 MET A N 1
ATOM 630 C CA . MET A 1 83 ? 2.335 6.156 -14.660 1.00 93.19 83 MET A CA 1
ATOM 631 C C . MET A 1 83 ? 3.549 6.679 -15.424 1.00 93.19 83 MET A C 1
ATOM 633 O O . MET A 1 83 ? 3.441 7.553 -16.286 1.00 93.19 83 MET A O 1
ATOM 637 N N . SER A 1 84 ? 4.726 6.142 -15.118 1.00 91.81 84 SER A N 1
ATOM 638 C CA . SER A 1 84 ? 5.931 6.312 -15.927 1.00 91.81 84 SER A CA 1
ATOM 639 C C . SER A 1 84 ? 6.652 4.983 -16.106 1.00 91.81 84 SER A C 1
ATOM 641 O O . SER A 1 84 ? 6.958 4.311 -15.127 1.00 91.81 84 SER A O 1
ATOM 643 N N . VAL A 1 85 ? 6.956 4.629 -17.348 1.00 92.62 85 VAL A N 1
ATOM 644 C CA . VAL A 1 85 ? 7.722 3.437 -17.719 1.00 92.62 85 VAL A CA 1
ATOM 645 C C . VAL A 1 85 ? 9.103 3.885 -18.177 1.00 92.62 85 VAL A C 1
ATOM 647 O O . VAL A 1 85 ? 9.237 4.690 -19.104 1.00 92.62 85 VAL A O 1
ATOM 650 N N . ASN A 1 86 ? 10.135 3.374 -17.521 1.00 91.44 86 ASN A N 1
ATOM 651 C CA . ASN A 1 86 ? 11.526 3.665 -17.831 1.00 91.44 86 ASN A CA 1
ATOM 652 C C . ASN A 1 86 ? 12.131 2.502 -18.611 1.00 91.44 86 ASN A C 1
ATOM 654 O O . ASN A 1 86 ? 11.944 1.337 -18.259 1.00 91.44 86 ASN A O 1
ATOM 658 N N . PHE A 1 87 ? 12.899 2.837 -19.642 1.00 89.25 87 PHE A N 1
ATOM 659 C CA . PHE A 1 87 ? 13.597 1.874 -20.486 1.00 89.25 87 PHE A CA 1
ATOM 660 C C . PHE A 1 87 ? 15.100 1.945 -20.235 1.00 89.25 87 PHE A C 1
ATOM 662 O O . PHE A 1 87 ? 15.611 2.954 -19.748 1.00 89.25 87 PHE A O 1
ATOM 669 N N . GLU A 1 88 ? 15.812 0.884 -20.590 1.00 86.88 88 GLU A N 1
ATOM 670 C CA . GLU A 1 88 ? 17.269 0.809 -20.448 1.00 86.88 88 GLU A CA 1
ATOM 671 C C . GLU A 1 88 ? 17.995 1.876 -21.288 1.00 86.88 88 GLU A C 1
ATOM 673 O O . GLU A 1 88 ? 18.964 2.496 -20.847 1.00 86.88 88 GLU A O 1
ATOM 678 N N . SER A 1 89 ? 17.491 2.147 -22.492 1.00 79.94 89 SER A N 1
ATOM 679 C CA . SER A 1 89 ? 18.015 3.179 -23.385 1.00 79.94 89 SER A CA 1
ATOM 680 C C . SER A 1 89 ? 16.912 3.754 -24.279 1.00 79.94 89 SER A C 1
ATOM 682 O O . SER A 1 89 ? 15.809 3.210 -24.361 1.00 79.94 89 SER A O 1
ATOM 684 N N . GLU A 1 90 ? 17.199 4.860 -24.978 1.00 75.81 90 GLU A N 1
ATOM 685 C CA . GLU A 1 90 ? 16.226 5.500 -25.882 1.00 75.81 90 GLU A CA 1
ATOM 686 C C . GLU A 1 90 ? 15.773 4.533 -26.999 1.00 75.81 90 GLU A C 1
ATOM 688 O O . GLU A 1 90 ? 14.618 4.561 -27.435 1.00 75.81 90 GLU A O 1
ATOM 693 N N . THR A 1 91 ? 16.668 3.630 -27.410 1.00 76.44 91 THR A N 1
ATOM 694 C CA . THR A 1 91 ? 16.473 2.661 -28.496 1.00 76.44 91 THR A CA 1
ATOM 695 C C . THR A 1 91 ? 16.016 1.282 -28.021 1.00 76.44 91 THR A C 1
ATOM 697 O O . THR A 1 91 ? 15.466 0.535 -28.823 1.00 76.44 91 THR A O 1
ATOM 700 N N . SER A 1 92 ? 16.195 0.947 -26.740 1.00 78.25 92 SER A N 1
ATOM 701 C CA . SER A 1 92 ? 15.773 -0.338 -26.171 1.00 78.25 92 SER A CA 1
ATOM 702 C C . SER A 1 92 ? 14.270 -0.357 -25.867 1.00 78.25 92 SER A C 1
ATOM 704 O O . SER A 1 92 ? 13.686 0.657 -25.460 1.00 78.25 92 SER A O 1
ATOM 706 N N . SER A 1 93 ? 13.636 -1.512 -26.073 1.00 78.75 93 SER A N 1
ATOM 707 C CA . SER A 1 93 ? 12.284 -1.821 -25.589 1.00 78.75 93 SER A CA 1
ATOM 708 C C . SER A 1 93 ? 12.293 -2.492 -24.214 1.00 78.75 93 SER A C 1
ATOM 710 O O . SER A 1 93 ? 11.225 -2.730 -23.660 1.00 78.75 93 SER A O 1
ATOM 712 N N . THR A 1 94 ? 13.470 -2.778 -23.649 1.00 85.94 94 THR A N 1
ATOM 713 C CA . THR A 1 94 ? 13.604 -3.390 -22.325 1.00 85.94 94 THR A CA 1
ATOM 714 C C . THR A 1 94 ? 13.209 -2.391 -21.245 1.00 85.94 94 THR A C 1
ATOM 716 O O . THR A 1 94 ? 13.823 -1.326 -21.105 1.00 85.94 94 THR A O 1
ATOM 719 N N . ILE A 1 95 ? 12.165 -2.731 -20.492 1.00 89.69 95 ILE A N 1
ATOM 720 C CA . ILE A 1 95 ? 11.658 -1.943 -19.369 1.00 89.69 95 ILE A CA 1
ATOM 721 C C . ILE A 1 95 ? 12.526 -2.225 -18.142 1.00 89.69 95 ILE A C 1
ATOM 723 O O . ILE A 1 95 ? 12.680 -3.372 -17.742 1.00 89.69 95 ILE A O 1
ATOM 727 N N . THR A 1 96 ? 13.059 -1.176 -17.516 1.00 91.38 96 THR A N 1
ATOM 728 C CA . THR A 1 96 ? 13.853 -1.282 -16.279 1.00 91.38 96 THR A CA 1
ATOM 729 C C . THR A 1 96 ? 13.017 -1.018 -15.039 1.00 91.38 96 THR A C 1
ATOM 731 O O . THR A 1 96 ? 13.244 -1.610 -13.987 1.00 91.38 96 THR A O 1
ATOM 734 N N . SER A 1 97 ? 12.042 -0.113 -15.132 1.00 92.25 97 SER A N 1
ATOM 735 C CA . SER A 1 97 ? 11.132 0.160 -14.024 1.00 92.25 97 SER A CA 1
ATOM 736 C C . SER A 1 97 ? 9.817 0.768 -14.477 1.00 92.25 97 SER A C 1
ATOM 738 O O . SER A 1 97 ? 9.762 1.502 -15.463 1.00 92.25 97 SER A O 1
ATOM 740 N N . ILE A 1 98 ? 8.767 0.503 -13.706 1.00 93.94 98 ILE A N 1
ATOM 741 C CA . ILE A 1 98 ? 7.457 1.133 -13.848 1.00 93.94 98 ILE A CA 1
ATOM 742 C C . ILE A 1 98 ? 7.116 1.826 -12.537 1.00 93.94 98 ILE A C 1
ATOM 744 O O . ILE A 1 98 ? 7.201 1.235 -11.462 1.00 93.94 98 ILE A O 1
ATOM 748 N N . VAL A 1 99 ? 6.744 3.097 -12.632 1.00 93.38 99 VAL A N 1
ATOM 749 C CA . VAL A 1 99 ? 6.345 3.939 -11.509 1.00 93.38 99 VAL A CA 1
ATOM 750 C C . VAL A 1 99 ? 4.861 4.239 -11.639 1.00 93.38 99 VAL A C 1
ATOM 752 O O . VAL A 1 99 ? 4.457 4.873 -12.608 1.00 93.38 99 VAL A O 1
ATOM 755 N N . VAL A 1 100 ? 4.067 3.830 -10.656 1.00 94.00 100 VAL A N 1
ATOM 756 C CA . VAL A 1 100 ? 2.649 4.186 -10.530 1.00 94.00 100 VAL A CA 1
ATOM 757 C C . VAL A 1 100 ? 2.526 5.317 -9.519 1.00 94.00 100 VAL A C 1
ATOM 759 O O . VAL A 1 100 ? 3.060 5.224 -8.413 1.00 94.00 100 VAL A O 1
ATOM 762 N N . TYR A 1 101 ? 1.864 6.400 -9.902 1.00 91.31 101 TYR A N 1
ATOM 763 C CA . TYR A 1 101 ? 1.728 7.622 -9.110 1.00 91.31 101 TYR A CA 1
ATOM 764 C C . TYR A 1 101 ? 0.354 7.704 -8.447 1.00 91.31 101 TYR A C 1
ATOM 766 O O . TYR A 1 101 ? -0.595 7.043 -8.858 1.00 91.31 101 TYR A O 1
ATOM 774 N N . ASN A 1 102 ? 0.231 8.588 -7.455 1.00 89.06 102 ASN A N 1
ATOM 775 C CA . ASN A 1 102 ? -1.031 8.909 -6.782 1.00 89.06 102 ASN A CA 1
ATOM 776 C C . ASN A 1 102 ? -1.700 7.728 -6.061 1.00 89.06 102 ASN A C 1
ATOM 778 O O . ASN A 1 102 ? -2.914 7.760 -5.860 1.00 89.06 102 ASN A O 1
ATOM 782 N N . VAL A 1 103 ? -0.933 6.720 -5.643 1.00 88.56 103 VAL A N 1
ATOM 783 C CA . VAL A 1 103 ? -1.464 5.578 -4.894 1.00 88.56 103 VAL A CA 1
ATOM 784 C C . VAL A 1 103 ? -1.770 6.025 -3.469 1.00 88.56 103 VAL A C 1
ATOM 786 O O . VAL A 1 103 ? -0.878 6.472 -2.749 1.00 88.56 103 VAL A O 1
ATOM 789 N N . ASP A 1 104 ? -3.032 5.922 -3.062 1.00 86.31 104 ASP A N 1
ATOM 790 C CA . ASP A 1 104 ? -3.472 6.337 -1.731 1.00 86.31 104 ASP A CA 1
ATOM 791 C C . ASP A 1 104 ? -3.127 5.282 -0.669 1.00 86.31 104 ASP A C 1
ATOM 793 O O . ASP A 1 104 ? -3.517 4.114 -0.778 1.00 86.31 104 ASP A O 1
ATOM 7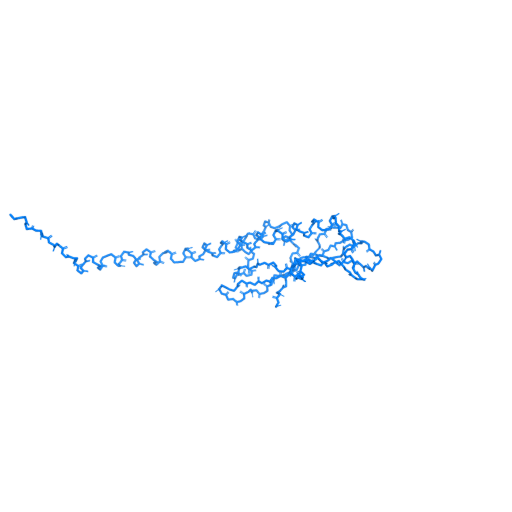97 N N . ILE A 1 105 ? -2.420 5.709 0.381 1.00 83.12 105 ILE A N 1
ATOM 798 C CA . ILE A 1 105 ? -2.085 4.899 1.555 1.00 83.12 105 ILE A CA 1
ATOM 799 C C . ILE A 1 105 ? -2.626 5.597 2.806 1.00 83.12 105 ILE A C 1
ATOM 801 O O . ILE A 1 105 ? -2.292 6.742 3.110 1.00 83.12 105 ILE A O 1
ATOM 805 N N . GLU A 1 106 ? -3.470 4.886 3.551 1.00 78.62 106 GLU A N 1
ATOM 806 C CA . GLU A 1 106 ? -4.182 5.405 4.730 1.00 78.62 106 GLU A CA 1
ATOM 807 C C . GLU A 1 106 ? -3.672 4.825 6.060 1.00 78.62 106 GLU A C 1
ATOM 809 O O . GLU A 1 106 ? -4.164 5.178 7.135 1.00 78.62 106 GLU A O 1
ATOM 814 N N . SER A 1 107 ? -2.719 3.895 5.995 1.00 71.56 107 SER A N 1
ATOM 815 C CA . SER A 1 107 ? -2.198 3.174 7.158 1.00 71.56 107 SER A CA 1
ATOM 816 C C . SER A 1 107 ? -1.404 4.074 8.105 1.00 71.56 107 SER A C 1
ATOM 818 O O . SER A 1 107 ? -0.557 4.849 7.660 1.00 71.56 107 SER A O 1
ATOM 820 N N . LYS A 1 108 ? -1.610 3.926 9.423 1.00 67.81 108 LYS A N 1
ATOM 821 C CA . LYS A 1 108 ? -0.859 4.670 10.450 1.00 67.81 108 LYS A CA 1
ATOM 822 C C . LYS A 1 108 ? 0.412 3.966 10.910 1.00 67.81 108 LYS A C 1
ATOM 824 O O . LYS A 1 108 ? 1.153 4.539 11.709 1.00 67.81 108 LYS A O 1
ATOM 829 N N . LYS A 1 109 ? 0.652 2.713 10.508 1.00 59.34 109 LYS A N 1
ATOM 830 C CA . LYS A 1 109 ? 1.805 1.933 10.977 1.00 59.34 109 LYS A CA 1
ATOM 831 C C . LYS A 1 109 ? 2.579 1.322 9.816 1.00 59.34 109 LYS A C 1
ATOM 833 O O . LYS A 1 109 ? 2.034 0.594 8.999 1.00 59.34 109 LYS A O 1
ATOM 838 N N . SER A 1 110 ? 3.895 1.505 9.821 1.00 59.88 110 SER A N 1
ATOM 839 C CA . SER A 1 110 ? 4.824 0.895 8.859 1.00 59.88 110 SER A CA 1
ATOM 840 C C . SER A 1 110 ? 5.057 -0.614 9.076 1.00 59.88 110 SER A C 1
ATOM 842 O O . SER A 1 110 ? 5.992 -1.183 8.518 1.00 59.88 110 SER A O 1
ATOM 844 N N . ASN A 1 111 ? 4.233 -1.294 9.885 1.00 58.53 111 ASN A N 1
ATOM 845 C CA . ASN A 1 111 ? 4.415 -2.699 10.254 1.00 58.53 111 ASN A CA 1
ATOM 846 C C . ASN A 1 111 ? 3.527 -3.642 9.419 1.00 58.53 111 ASN A C 1
ATOM 848 O O . ASN A 1 111 ? 2.548 -4.207 9.906 1.00 58.53 111 ASN A O 1
ATOM 852 N N . ASN A 1 112 ? 3.890 -3.844 8.149 1.00 69.56 112 ASN A N 1
ATOM 853 C CA . ASN A 1 112 ? 3.262 -4.826 7.251 1.00 69.56 112 ASN A CA 1
ATOM 854 C C . ASN A 1 112 ? 1.726 -4.731 7.147 1.00 69.56 112 ASN A C 1
ATOM 856 O O . ASN A 1 112 ? 1.073 -5.750 6.898 1.00 69.56 112 ASN A O 1
ATOM 860 N N . TRP A 1 113 ? 1.140 -3.543 7.349 1.00 82.25 113 TRP A N 1
ATOM 861 C CA . TRP A 1 113 ? -0.310 -3.302 7.266 1.00 82.25 113 TRP A CA 1
ATOM 862 C C . TRP A 1 113 ? -1.123 -4.317 8.077 1.00 82.25 113 TRP A C 1
ATOM 864 O O . TRP A 1 113 ? -1.951 -5.058 7.541 1.00 82.25 113 TRP A O 1
ATOM 874 N N . SER A 1 114 ? -0.810 -4.444 9.370 1.00 81.62 114 SER A N 1
ATOM 875 C CA . SER A 1 114 ? -1.457 -5.419 10.263 1.00 81.62 114 SER A CA 1
ATOM 876 C C . SER A 1 114 ? -1.352 -6.877 9.775 1.00 81.62 114 SER A C 1
ATOM 878 O O . SER A 1 114 ? -2.239 -7.695 10.029 1.00 81.62 114 SER A O 1
ATOM 880 N N . GLY A 1 115 ? -0.272 -7.206 9.059 1.00 82.62 115 GLY A N 1
ATOM 881 C CA . GLY A 1 115 ? -0.009 -8.526 8.476 1.00 82.62 115 GLY A CA 1
ATOM 882 C C . GLY A 1 115 ? -0.698 -8.780 7.131 1.00 82.62 115 GLY A C 1
ATOM 883 O O . GLY A 1 115 ? -0.476 -9.827 6.527 1.00 82.62 115 GLY A O 1
ATOM 884 N N . LEU A 1 116 ? -1.506 -7.840 6.632 1.00 85.06 116 LEU A N 1
ATOM 885 C CA . LEU A 1 116 ? -2.195 -7.972 5.344 1.00 85.06 116 LEU A CA 1
ATOM 886 C C . LEU A 1 116 ? -1.235 -7.839 4.154 1.00 85.06 116 LEU A C 1
ATOM 888 O O . LEU A 1 116 ? -1.508 -8.399 3.089 1.00 85.06 116 LEU A O 1
ATOM 892 N N . GLY A 1 117 ? -0.107 -7.142 4.340 1.00 83.06 117 GLY A N 1
ATOM 893 C CA . GLY A 1 117 ? 0.913 -6.950 3.307 1.00 83.06 117 GLY A CA 1
ATOM 894 C C . GLY A 1 117 ? 1.523 -8.258 2.797 1.00 83.06 117 GLY A C 1
ATOM 895 O O . GLY A 1 117 ? 1.859 -8.344 1.622 1.00 83.06 117 GLY A O 1
ATOM 896 N N . ASN A 1 118 ? 1.564 -9.307 3.626 1.00 86.25 118 ASN A N 1
ATOM 897 C CA . ASN A 1 118 ? 2.124 -10.617 3.267 1.00 86.25 118 ASN A CA 1
ATOM 898 C C . ASN A 1 118 ? 1.412 -11.280 2.076 1.00 86.25 118 ASN A C 1
ATOM 900 O O . ASN A 1 118 ? 1.970 -12.157 1.428 1.00 86.25 118 ASN A O 1
ATOM 904 N N . ASN A 1 119 ? 0.180 -10.859 1.787 1.00 86.62 119 ASN A N 1
ATOM 905 C CA . ASN A 1 119 ? -0.621 -11.367 0.679 1.00 86.62 119 ASN A CA 1
ATOM 906 C C . ASN A 1 119 ? -0.439 -10.532 -0.605 1.00 86.62 119 ASN A C 1
ATOM 908 O O . ASN A 1 119 ? -1.262 -10.635 -1.521 1.00 86.62 119 ASN A O 1
ATOM 912 N N . LEU A 1 120 ? 0.535 -9.620 -0.651 1.00 88.75 120 LEU A N 1
ATOM 913 C CA . LEU A 1 120 ? 0.906 -8.910 -1.872 1.00 88.75 120 LEU A CA 1
ATOM 914 C C . LEU A 1 120 ? 1.857 -9.790 -2.698 1.00 88.75 120 LEU A C 1
ATOM 916 O O . LEU A 1 120 ? 2.822 -10.315 -2.144 1.00 88.75 120 LEU A O 1
ATOM 920 N N . PRO A 1 121 ? 1.644 -9.919 -4.018 1.00 88.94 121 PRO A N 1
ATOM 921 C CA . PRO A 1 121 ? 2.47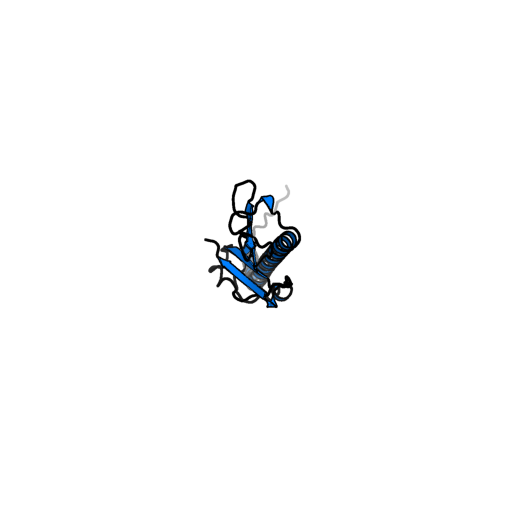1 -10.783 -4.868 1.00 88.94 121 PRO A CA 1
ATOM 922 C C . PRO A 1 121 ? 3.930 -10.312 -4.980 1.00 88.94 121 PRO A C 1
ATOM 924 O O . PRO A 1 121 ? 4.812 -11.097 -5.298 1.00 88.94 121 PRO A O 1
ATOM 927 N N . PHE A 1 122 ? 4.195 -9.046 -4.661 1.00 88.56 122 PHE A N 1
ATOM 928 C CA . PHE A 1 122 ? 5.517 -8.420 -4.666 1.00 88.56 122 PHE A CA 1
ATOM 929 C C . PHE A 1 122 ? 6.042 -8.141 -3.247 1.00 88.56 122 PHE A C 1
ATOM 931 O O . PHE A 1 122 ? 7.027 -7.421 -3.090 1.00 88.56 122 PHE A O 1
ATOM 938 N N . TYR A 1 123 ? 5.408 -8.694 -2.200 1.00 85.81 123 TYR A N 1
ATOM 939 C CA . TYR A 1 123 ? 5.751 -8.404 -0.801 1.00 85.81 123 TYR A CA 1
ATOM 940 C C . TYR A 1 123 ? 7.236 -8.648 -0.465 1.00 85.81 123 TYR A C 1
ATOM 942 O O . TYR A 1 123 ? 7.858 -7.866 0.249 1.00 85.81 123 TYR A O 1
ATOM 950 N N . SER A 1 124 ? 7.832 -9.701 -1.023 1.00 84.75 124 SER A N 1
ATOM 951 C CA . SER A 1 124 ? 9.245 -10.046 -0.815 1.00 84.75 124 SER A CA 1
ATOM 952 C C . SER A 1 124 ? 10.231 -9.062 -1.452 1.00 84.75 124 SER A C 1
ATOM 954 O O . SER A 1 124 ? 11.402 -9.053 -1.087 1.00 84.75 124 SER A O 1
ATOM 956 N N . THR A 1 125 ? 9.774 -8.235 -2.392 1.00 85.31 125 THR A N 1
ATOM 957 C CA . THR A 1 125 ? 10.628 -7.321 -3.165 1.00 85.31 125 THR A CA 1
ATOM 958 C C . THR A 1 125 ? 10.697 -5.918 -2.555 1.00 85.31 125 THR A C 1
ATOM 960 O O . THR A 1 125 ? 11.449 -5.073 -3.038 1.00 85.31 125 THR A O 1
ATOM 963 N N . PHE A 1 126 ? 9.934 -5.637 -1.492 1.00 82.62 126 PHE A N 1
ATOM 964 C CA . PHE A 1 126 ? 9.947 -4.329 -0.839 1.00 82.62 126 PHE A CA 1
ATOM 965 C C . PHE A 1 126 ? 11.310 -4.036 -0.204 1.00 82.62 126 PHE A C 1
ATOM 967 O O . PHE A 1 126 ? 11.716 -4.700 0.748 1.00 82.62 126 PHE A O 1
ATOM 974 N N . LYS A 1 127 ? 11.989 -2.984 -0.673 1.00 74.12 127 LYS A N 1
ATOM 975 C CA . LYS A 1 127 ? 13.226 -2.494 -0.034 1.00 74.12 127 LYS A CA 1
ATOM 976 C C . LYS A 1 127 ? 12.998 -1.377 0.963 1.00 74.12 127 LYS A C 1
ATOM 978 O O . LYS A 1 127 ? 13.783 -1.194 1.893 1.00 74.12 127 LYS A O 1
ATOM 983 N N . THR A 1 128 ? 11.962 -0.576 0.761 1.00 65.81 128 THR A N 1
ATOM 984 C CA . THR A 1 128 ? 11.666 0.543 1.652 1.00 65.81 128 THR A CA 1
ATOM 985 C C . THR A 1 128 ? 10.168 0.764 1.681 1.00 65.81 128 THR A C 1
ATOM 987 O O . THR A 1 128 ? 9.538 0.986 0.645 1.00 65.81 128 THR A O 1
ATOM 990 N N . PHE A 1 129 ? 9.610 0.690 2.884 1.00 64.31 129 PHE A N 1
ATOM 991 C CA . PHE A 1 129 ? 8.283 1.207 3.161 1.00 64.31 129 PHE A CA 1
ATOM 992 C C . PHE A 1 129 ? 8.400 2.721 3.325 1.00 64.31 129 PHE A C 1
ATOM 994 O O . PHE A 1 129 ? 9.384 3.179 3.918 1.00 64.31 129 PHE A O 1
ATOM 1001 N N . PRO A 1 130 ? 7.431 3.502 2.826 1.00 58.12 130 PRO A N 1
ATOM 1002 C CA . PRO A 1 130 ? 7.426 4.920 3.117 1.00 58.12 130 PRO A CA 1
ATOM 1003 C C . PRO A 1 130 ? 7.366 5.041 4.644 1.00 58.12 130 PRO A C 1
ATOM 1005 O O . PRO A 1 130 ? 6.604 4.335 5.317 1.00 58.12 130 PRO A O 1
ATOM 1008 N N . GLN A 1 131 ? 8.284 5.827 5.200 1.00 52.41 131 GLN A N 1
ATOM 1009 C CA . GLN A 1 131 ? 8.456 5.965 6.639 1.00 52.41 131 GLN A CA 1
ATOM 1010 C C . GLN A 1 131 ? 7.272 6.740 7.190 1.00 52.41 131 GLN A C 1
ATOM 1012 O O . GLN A 1 131 ? 7.382 7.941 7.348 1.00 52.41 131 GLN A O 1
ATOM 1017 N N . SER A 1 132 ? 6.179 6.038 7.499 1.00 49.56 132 SER A N 1
ATOM 1018 C CA . SER A 1 132 ? 5.002 6.579 8.175 1.00 49.56 132 SER A CA 1
ATOM 1019 C C . SER 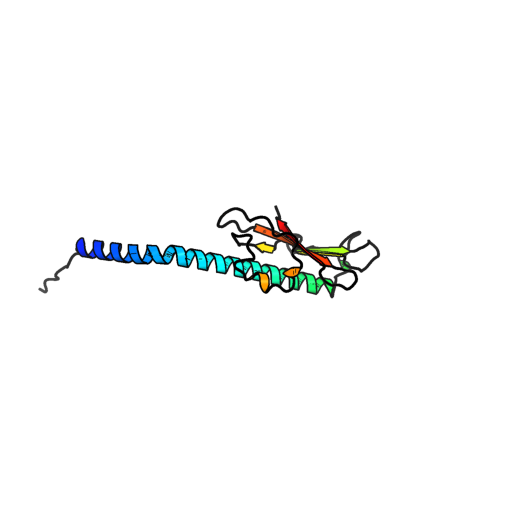A 1 132 ? 4.414 7.809 7.469 1.00 49.56 132 SER A C 1
ATOM 1021 O O . SER A 1 132 ? 4.963 8.904 7.545 1.00 49.56 132 SER A O 1
ATOM 1023 N N . HIS A 1 133 ? 3.195 7.708 6.937 1.00 52.47 133 HIS A N 1
ATOM 1024 C CA . HIS A 1 133 ? 2.367 8.912 6.831 1.00 52.47 133 HIS A CA 1
ATOM 1025 C C . HIS A 1 133 ? 2.036 9.346 8.265 1.00 52.47 133 HIS A C 1
ATOM 1027 O O . HIS A 1 133 ? 1.090 8.882 8.896 1.00 52.47 133 HIS A O 1
ATOM 1033 N N . GLY A 1 134 ? 2.971 10.112 8.834 1.00 44.81 134 GLY A N 1
ATOM 1034 C CA . GLY A 1 134 ? 3.028 10.539 10.218 1.00 44.81 134 GLY A CA 1
ATOM 1035 C C . GLY A 1 134 ? 1.833 11.413 10.523 1.00 44.81 134 GLY A C 1
ATOM 1036 O O . GLY A 1 134 ? 1.831 12.596 10.209 1.00 44.81 134 GLY A O 1
ATOM 1037 N N . ASP A 1 135 ? 0.788 10.766 11.019 1.00 46.00 135 ASP A N 1
ATOM 1038 C CA . ASP A 1 135 ? -0.180 11.186 12.027 1.00 46.00 135 ASP A CA 1
ATOM 1039 C C . ASP A 1 135 ? -1.458 10.359 11.816 1.00 46.00 135 ASP A C 1
ATOM 1041 O O . ASP A 1 135 ? -1.847 10.078 10.678 1.00 46.00 135 ASP A O 1
ATOM 1045 N N . PRO A 1 136 ? -2.164 9.957 12.886 1.00 43.94 136 PRO A N 1
ATOM 1046 C CA . PRO A 1 136 ? -3.442 9.275 12.754 1.00 43.94 136 PRO A CA 1
ATOM 1047 C C . PRO A 1 136 ? -4.434 10.098 11.914 1.00 43.94 136 PRO A C 1
ATOM 1049 O O . PRO A 1 136 ? -5.000 11.066 12.407 1.00 43.94 136 PRO A O 1
ATOM 1052 N N . GLY A 1 137 ? -4.700 9.664 10.676 1.00 48.69 137 GLY A N 1
ATOM 1053 C CA . GLY A 1 137 ? -5.680 10.295 9.781 1.00 48.69 137 GLY A CA 1
ATOM 1054 C C . GLY A 1 137 ? -5.106 11.110 8.618 1.00 48.69 137 GLY A C 1
ATOM 1055 O O . GLY A 1 137 ? -5.890 11.720 7.898 1.00 48.69 137 GLY A O 1
ATOM 1056 N N . LYS A 1 138 ? -3.786 11.114 8.394 1.00 53.03 138 LYS A N 1
ATOM 1057 C CA . LYS A 1 138 ? -3.210 11.666 7.161 1.00 53.03 138 LYS A CA 1
ATOM 1058 C C . LYS A 1 138 ? -3.130 10.577 6.091 1.00 53.03 138 LYS A C 1
ATOM 1060 O O . LYS A 1 138 ? -2.254 9.723 6.136 1.00 53.03 138 LYS A O 1
ATOM 1065 N N . SER A 1 139 ? -4.069 10.604 5.146 1.00 62.81 139 SER A N 1
ATOM 1066 C CA . SER A 1 139 ? -3.950 9.887 3.875 1.00 62.81 139 SER A CA 1
ATOM 1067 C C . SER A 1 139 ? -2.804 10.504 3.081 1.00 62.81 139 SER A C 1
ATOM 1069 O O . SER A 1 139 ? -2.818 11.709 2.818 1.00 62.81 139 SER A O 1
ATOM 1071 N N . GLY A 1 140 ? -1.810 9.698 2.732 1.00 73.88 140 GLY A N 1
ATOM 1072 C CA . GLY A 1 140 ? -0.702 10.127 1.896 1.00 73.88 140 GLY A CA 1
ATOM 1073 C C . GLY A 1 140 ? -0.806 9.514 0.513 1.00 73.88 140 GLY A C 1
ATOM 1074 O O . GLY A 1 140 ? -1.213 8.362 0.358 1.00 73.88 140 GLY A O 1
ATOM 1075 N N . LYS A 1 141 ? -0.431 10.295 -0.498 1.00 82.81 141 LYS A N 1
ATOM 1076 C CA . LYS A 1 141 ? -0.183 9.755 -1.829 1.00 82.81 141 LYS A CA 1
ATOM 1077 C C . LYS A 1 141 ? 1.263 9.301 -1.889 1.00 82.81 141 LYS A C 1
ATOM 1079 O O . LYS A 1 141 ? 2.171 10.034 -1.497 1.00 82.81 141 LYS A O 1
ATOM 1084 N N . VAL A 1 142 ? 1.472 8.097 -2.393 1.00 85.50 142 VAL A N 1
ATOM 1085 C CA . VAL A 1 142 ? 2.800 7.568 -2.684 1.00 85.50 142 VAL A CA 1
ATO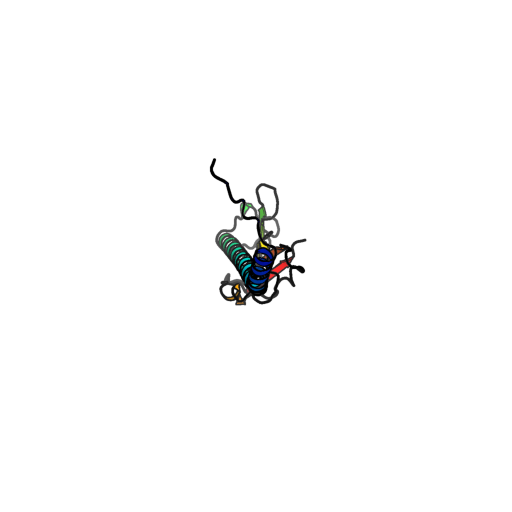M 1086 C C . VAL A 1 142 ? 2.905 7.258 -4.162 1.00 85.50 142 VAL A C 1
ATOM 1088 O O . VAL A 1 142 ? 1.917 6.961 -4.838 1.00 85.50 142 VAL A O 1
ATOM 1091 N N . LYS A 1 143 ? 4.137 7.275 -4.650 1.00 88.62 143 LYS A N 1
ATOM 1092 C CA . LYS A 1 143 ? 4.487 6.584 -5.883 1.00 88.62 143 LYS A CA 1
ATOM 1093 C C . LYS A 1 143 ? 5.056 5.210 -5.548 1.00 88.62 143 LYS A C 1
ATOM 1095 O O . LYS A 1 143 ? 5.863 5.070 -4.623 1.00 88.62 143 LYS A O 1
ATOM 1100 N N . VAL A 1 144 ? 4.643 4.209 -6.311 1.00 91.06 144 VAL A N 1
ATOM 1101 C CA . VAL A 1 144 ? 5.101 2.823 -6.207 1.00 91.06 144 VAL A CA 1
ATOM 1102 C C . VAL A 1 144 ? 5.983 2.540 -7.410 1.00 91.06 144 VAL A C 1
ATOM 1104 O O . VAL A 1 144 ? 5.540 2.663 -8.544 1.00 91.06 144 VAL A O 1
ATOM 1107 N N . THR A 1 145 ? 7.247 2.214 -7.171 1.00 92.81 145 THR A N 1
ATOM 1108 C CA . THR A 1 145 ? 8.216 1.873 -8.218 1.00 92.81 145 THR A CA 1
ATOM 1109 C C . THR A 1 145 ? 8.476 0.379 -8.192 1.00 92.81 145 THR A C 1
ATOM 1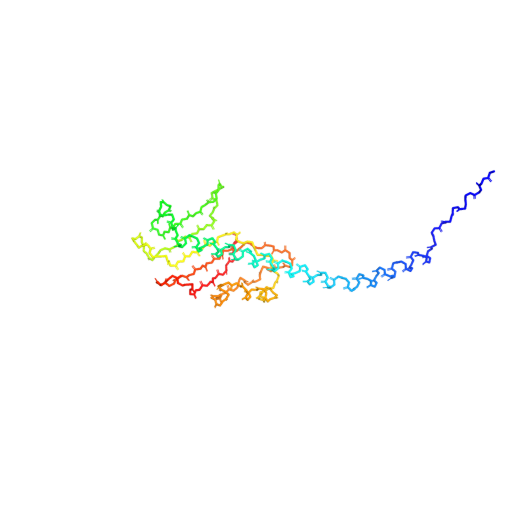111 O 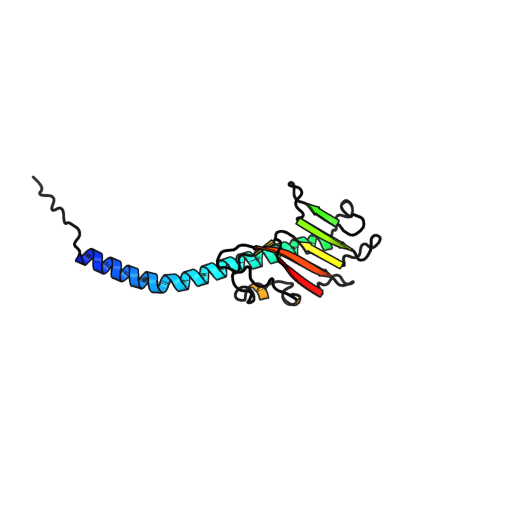O . THR A 1 145 ? 8.919 -0.130 -7.164 1.00 92.81 145 THR A O 1
ATOM 1114 N N . PHE A 1 146 ? 8.237 -0.287 -9.315 1.00 94.69 146 PHE A N 1
ATOM 1115 C CA . PHE A 1 146 ? 8.595 -1.677 -9.568 1.00 94.69 146 PHE A CA 1
ATOM 1116 C C . PHE A 1 146 ? 9.802 -1.703 -10.502 1.00 94.69 146 PHE A C 1
ATOM 1118 O O . PHE A 1 146 ? 9.731 -1.161 -11.603 1.00 94.69 146 PHE A O 1
ATOM 1125 N N . THR A 1 147 ? 10.903 -2.298 -10.061 1.00 93.75 147 THR A N 1
ATOM 1126 C CA . THR A 1 147 ? 12.120 -2.494 -10.855 1.00 93.75 147 THR A CA 1
ATOM 1127 C C . THR A 1 147 ? 12.150 -3.921 -11.370 1.00 93.75 147 THR A C 1
ATOM 1129 O O . THR A 1 147 ? 11.935 -4.851 -10.592 1.00 93.75 147 THR A O 1
ATOM 1132 N N . TYR A 1 148 ? 12.448 -4.083 -12.654 1.00 92.69 148 TYR A N 1
ATOM 1133 C CA . TYR A 1 148 ? 12.465 -5.370 -13.339 1.00 92.69 148 TYR A CA 1
ATOM 1134 C C . TYR A 1 148 ? 13.899 -5.788 -13.680 1.00 92.69 148 TYR A C 1
ATOM 1136 O O . TYR A 1 148 ? 14.763 -4.930 -13.878 1.00 92.69 148 TYR A O 1
ATOM 1144 N N . ASP A 1 149 ? 14.158 -7.093 -13.704 1.00 90.12 149 ASP A N 1
ATOM 1145 C CA . ASP A 1 149 ? 15.345 -7.660 -14.350 1.00 90.12 149 ASP A CA 1
ATOM 1146 C C . ASP A 1 149 ? 15.129 -7.845 -15.865 1.00 90.12 149 ASP A C 1
ATOM 1148 O O . ASP A 1 149 ? 14.075 -7.516 -16.415 1.00 90.12 149 ASP A O 1
ATOM 1152 N N . GLU A 1 150 ? 16.155 -8.362 -16.543 1.00 84.25 150 GLU A N 1
ATOM 1153 C CA . GLU A 1 150 ? 16.121 -8.679 -17.976 1.00 84.25 150 GLU A CA 1
ATOM 1154 C C . GLU A 1 150 ? 15.106 -9.785 -18.320 1.00 84.25 150 GLU A C 1
ATOM 1156 O O . GLU A 1 150 ? 14.602 -9.821 -19.441 1.00 84.25 150 GLU A O 1
ATOM 1161 N N . ASP A 1 151 ? 14.764 -10.642 -17.351 1.00 85.56 151 ASP A N 1
ATOM 1162 C CA . ASP A 1 151 ? 13.786 -11.728 -17.485 1.00 85.56 151 ASP A CA 1
ATOM 1163 C C . ASP A 1 151 ? 12.339 -11.265 -17.201 1.00 85.56 151 ASP A C 1
ATOM 1165 O O . ASP A 1 151 ? 11.386 -12.030 -17.371 1.00 85.56 151 ASP A O 1
ATOM 1169 N N . GLY A 1 152 ? 12.157 -10.012 -16.770 1.00 83.56 152 GLY A N 1
ATOM 1170 C CA . GLY A 1 152 ? 10.866 -9.417 -16.436 1.00 83.56 152 GLY A CA 1
ATOM 1171 C C . GLY A 1 152 ? 10.333 -9.733 -15.041 1.00 83.56 152 GLY A C 1
ATOM 1172 O O . GLY A 1 152 ? 9.170 -9.444 -14.749 1.00 83.56 152 GLY A O 1
ATOM 1173 N N . ASN A 1 153 ? 11.157 -10.277 -14.147 1.00 89.56 153 ASN A N 1
ATOM 1174 C CA . ASN A 1 153 ? 10.802 -10.434 -12.742 1.00 89.56 153 ASN A CA 1
ATOM 1175 C C . ASN A 1 153 ? 11.035 -9.134 -11.975 1.00 89.56 153 ASN A C 1
ATOM 1177 O O . ASN A 1 153 ? 11.991 -8.396 -12.216 1.00 89.56 153 ASN A O 1
ATOM 1181 N N . ILE A 1 154 ? 10.191 -8.878 -10.976 1.00 92.25 154 ILE A N 1
ATOM 1182 C CA . ILE A 1 154 ? 10.384 -7.737 -10.082 1.00 92.25 154 ILE A CA 1
ATOM 1183 C C . ILE A 1 154 ? 11.521 -8.046 -9.112 1.00 92.25 154 ILE A C 1
ATOM 1185 O O . ILE A 1 154 ? 11.426 -8.957 -8.291 1.00 92.25 154 ILE A O 1
ATOM 1189 N N . THR A 1 155 ? 12.570 -7.234 -9.164 1.00 91.88 155 THR A N 1
ATOM 1190 C CA . THR A 1 155 ? 13.738 -7.336 -8.280 1.00 91.88 155 THR A CA 1
ATOM 1191 C C . THR A 1 155 ? 13.638 -6.413 -7.072 1.00 91.88 155 THR A C 1
ATOM 1193 O O . THR A 1 155 ? 14.180 -6.708 -6.005 1.00 91.88 155 THR A O 1
ATOM 1196 N N . GLU A 1 156 ? 12.939 -5.288 -7.214 1.00 91.38 156 GLU A N 1
ATOM 1197 C CA . GLU A 1 156 ? 12.803 -4.286 -6.164 1.00 91.38 156 GLU A CA 1
ATOM 1198 C C . GLU A 1 156 ? 11.475 -3.537 -6.294 1.00 91.38 156 GLU A C 1
ATOM 1200 O O . GLU A 1 156 ? 11.133 -3.025 -7.355 1.00 91.38 156 GLU A O 1
ATOM 1205 N N . THR A 1 157 ? 10.758 -3.423 -5.177 1.00 89.56 157 THR A N 1
ATOM 1206 C CA . THR A 1 157 ? 9.617 -2.524 -5.017 1.00 89.56 157 THR A CA 1
ATOM 1207 C C . THR A 1 157 ? 9.975 -1.427 -4.020 1.00 89.56 157 THR A C 1
ATOM 1209 O O . THR A 1 157 ? 10.442 -1.694 -2.905 1.00 89.56 157 THR A O 1
ATOM 1212 N N . ARG A 1 158 ? 9.739 -0.170 -4.403 1.00 87.69 158 ARG A N 1
ATOM 1213 C CA . ARG A 1 158 ? 9.950 1.003 -3.544 1.00 87.69 158 ARG A CA 1
ATOM 1214 C C . ARG A 1 158 ? 8.684 1.824 -3.463 1.00 87.69 158 ARG A C 1
ATOM 1216 O O . ARG A 1 158 ? 8.066 2.125 -4.480 1.00 87.69 158 ARG A O 1
ATOM 1223 N N . LEU A 1 159 ? 8.351 2.246 -2.255 1.00 85.75 159 LEU A N 1
ATOM 1224 C CA . LEU A 1 159 ? 7.295 3.216 -2.015 1.00 85.75 159 LEU A CA 1
ATOM 1225 C C . LEU A 1 159 ? 7.957 4.518 -1.585 1.00 85.75 159 LEU A C 1
ATOM 1227 O O . LEU A 1 159 ? 8.864 4.523 -0.753 1.00 85.75 159 LEU A O 1
ATOM 1231 N N . THR A 1 160 ? 7.551 5.625 -2.189 1.00 82.75 160 THR A N 1
ATOM 1232 C CA . THR A 1 160 ? 8.093 6.948 -1.875 1.00 82.75 160 THR A CA 1
ATOM 1233 C C . THR A 1 160 ? 6.954 7.938 -1.771 1.00 82.75 160 THR A C 1
ATOM 1235 O O . THR A 1 160 ? 6.079 7.952 -2.636 1.00 82.75 160 THR A O 1
ATOM 1238 N N . ASP A 1 161 ? 6.986 8.770 -0.735 1.00 80.00 161 ASP A N 1
ATOM 1239 C CA . ASP A 1 161 ? 5.996 9.823 -0.548 1.00 80.00 161 ASP A CA 1
ATOM 1240 C C . ASP A 1 161 ? 5.959 10.752 -1.759 1.00 80.00 161 ASP A C 1
ATOM 1242 O O . ASP A 1 161 ? 6.987 11.093 -2.358 1.00 80.00 161 ASP A O 1
ATOM 1246 N N . GLN A 1 162 ? 4.746 11.139 -2.125 1.00 73.25 162 GLN A N 1
ATOM 1247 C CA . GLN A 1 162 ? 4.483 12.100 -3.174 1.00 73.25 162 GLN A CA 1
ATOM 1248 C C . GLN A 1 162 ? 4.014 13.393 -2.500 1.00 73.25 162 GLN A C 1
ATOM 1250 O O . GLN A 1 162 ? 2.914 13.447 -1.951 1.00 73.25 162 GLN A O 1
ATOM 1255 N N . SER A 1 163 ? 4.900 14.392 -2.484 1.00 62.19 163 SER A N 1
ATOM 1256 C CA . SER A 1 163 ? 4.631 15.750 -1.990 1.00 62.19 163 SER A CA 1
ATOM 1257 C C . SER A 1 163 ? 3.713 16.525 -2.922 1.00 62.19 163 SER A C 1
ATOM 1259 O O . SER A 1 163 ? 3.971 16.431 -4.147 1.00 62.19 163 SER A O 1
#

Radius of gyration: 25.53 Å; chains: 1; bounding box: 80×28×69 Å